Protein AF-A0A534QN02-F1 (afdb_monomer)

Radius of gyration: 22.6 Å; Cα contacts (8 Å, |Δi|>4): 263; chains: 1; bounding box: 96×47×50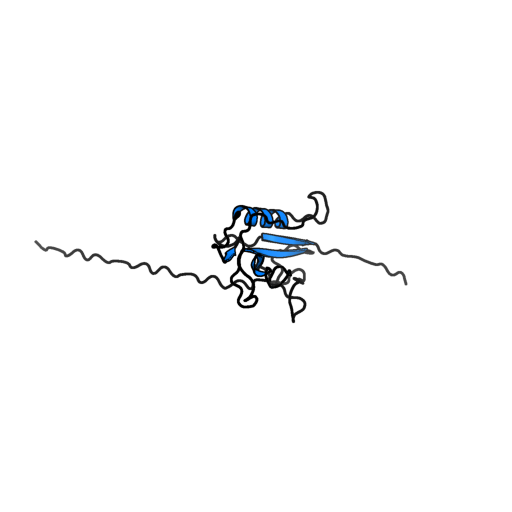 Å

Sequence (160 aa):
MRSHPVVLAACLLLVAAEDSPALALTPGGGPQRSDCVAEFGGTPANYPPDRPREIRCTDGDPACDQDPTVAQCGIAVSACLNVTDPALPDCAAQRIVFFDVRNFEPTSPGYDPGFTTLRDEVRAMLPLPETEHDRCTTDGGQAPVLITVPLRFVSSTQSY

pLDDT: mean 86.26, std 17.14, range [37.59, 98.06]

Solvent-accessible surface area (backbone atoms only — not comparable to full-atom values): 9874 Å² total; per-residue (Å²): 138,87,86,80,85,85,79,85,82,82,81,82,82,80,78,77,79,78,77,68,75,80,64,63,59,38,63,65,78,60,60,62,57,52,17,33,42,40,24,34,22,66,43,56,51,56,31,54,85,92,65,48,79,37,74,80,73,52,69,76,33,79,85,42,26,76,34,92,55,86,64,24,32,18,35,32,38,32,49,27,32,19,39,86,46,85,92,35,78,75,30,58,57,51,70,40,80,77,77,82,60,92,70,50,57,89,89,41,97,72,40,47,71,29,50,55,49,49,33,51,52,51,49,71,61,50,69,35,52,47,87,55,59,63,49,38,61,44,78,81,77,44,77,53,37,54,37,72,48,73,62,79,88,81,86,80,85,77,84,128

Mean predicted aligned error: 9.18 Å

Structure (mmCIF, N/CA/C/O backbone):
data_AF-A0A534QN02-F1
#
_entry.id   AF-A0A534QN02-F1
#
loop_
_atom_site.group_PDB
_atom_site.id
_atom_site.type_symbol
_atom_site.label_atom_id
_atom_site.label_alt_id
_atom_site.label_comp_id
_atom_site.label_asym_id
_atom_site.label_entity_id
_atom_site.label_seq_id
_atom_site.pdbx_PDB_ins_code
_atom_site.Cartn_x
_atom_site.Cartn_y
_atom_site.Cartn_z
_atom_site.occupancy
_atom_site.B_iso_or_equiv
_atom_site.auth_seq_id
_atom_site.auth_comp_id
_atom_site.auth_asym_id
_atom_site.auth_atom_id
_atom_site.pdbx_PDB_model_num
ATOM 1 N N . MET A 1 1 ? -61.795 22.032 -30.759 1.00 40.91 1 MET A N 1
ATOM 2 C CA . MET A 1 1 ? -60.536 22.463 -30.116 1.00 40.91 1 MET A CA 1
ATOM 3 C C . MET A 1 1 ? -60.173 21.389 -29.099 1.00 40.91 1 MET A C 1
ATOM 5 O O . MET A 1 1 ? -60.887 21.247 -28.118 1.00 40.91 1 MET A O 1
ATOM 9 N N . ARG A 1 2 ? -59.215 20.513 -29.436 1.00 39.38 2 ARG A N 1
ATOM 10 C CA . ARG A 1 2 ? -58.834 19.332 -28.640 1.00 39.38 2 ARG A CA 1
ATOM 11 C C . ARG A 1 2 ? -57.788 19.736 -27.600 1.00 39.38 2 ARG A C 1
ATOM 13 O O . ARG A 1 2 ? -56.757 20.284 -27.967 1.00 39.38 2 ARG A O 1
ATOM 20 N N . SER A 1 3 ? -58.061 19.452 -26.335 1.00 42.12 3 SER A N 1
ATOM 21 C CA . SER A 1 3 ? -57.117 19.527 -25.222 1.00 42.12 3 SER A CA 1
ATOM 22 C C . SER A 1 3 ? -56.291 18.235 -25.165 1.00 42.12 3 SER A C 1
ATOM 24 O O . SER A 1 3 ? -56.852 17.140 -25.169 1.00 42.12 3 SER A O 1
ATOM 26 N N . HIS A 1 4 ? -54.962 18.354 -25.139 1.00 40.19 4 HIS A N 1
ATOM 27 C CA . HIS A 1 4 ? -54.048 17.229 -24.926 1.00 40.19 4 HIS A CA 1
ATOM 28 C C . HIS A 1 4 ? -53.635 17.160 -23.448 1.00 40.19 4 HIS A C 1
ATOM 30 O O . HIS A 1 4 ? -53.271 18.195 -22.888 1.00 40.19 4 HIS A O 1
ATOM 36 N N . PRO A 1 5 ? -53.675 15.978 -22.806 1.00 49.84 5 PRO A N 1
ATOM 37 C CA . PRO A 1 5 ? -53.174 15.814 -21.451 1.00 49.84 5 PRO A CA 1
ATOM 38 C C . PRO A 1 5 ? -51.644 15.703 -21.474 1.00 49.84 5 PRO A C 1
ATOM 40 O O . PRO A 1 5 ? -51.074 14.942 -22.256 1.00 49.84 5 PRO A O 1
ATOM 43 N N . VAL A 1 6 ? -50.979 16.467 -20.610 1.00 50.84 6 VAL A N 1
ATOM 44 C CA . VAL A 1 6 ? -49.542 16.342 -20.344 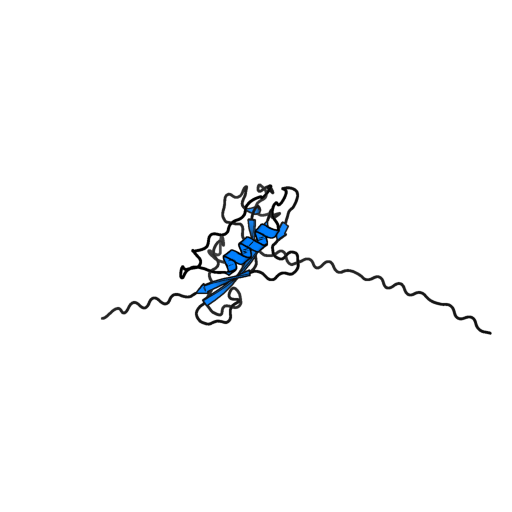1.00 50.84 6 VAL A CA 1
ATOM 45 C C . VAL A 1 6 ? -49.357 15.187 -19.362 1.00 50.84 6 VAL A C 1
ATOM 47 O O . VAL A 1 6 ? -49.832 15.254 -18.232 1.00 50.84 6 VAL A O 1
ATOM 50 N N . VAL A 1 7 ? -48.695 14.117 -19.797 1.00 50.03 7 VAL A N 1
ATOM 51 C CA . VAL A 1 7 ? -48.306 12.997 -18.931 1.00 50.03 7 VAL A CA 1
ATOM 52 C C . VAL A 1 7 ? -46.880 13.263 -18.449 1.00 50.03 7 VAL A C 1
ATOM 54 O O . VAL A 1 7 ? -45.942 13.200 -19.240 1.00 50.03 7 VAL A O 1
ATOM 57 N N . LEU A 1 8 ? -46.714 13.596 -17.165 1.00 51.69 8 LEU A N 1
ATOM 58 C CA . LEU A 1 8 ? -45.402 13.638 -16.512 1.00 51.69 8 LEU A CA 1
ATOM 59 C C . LEU A 1 8 ? -44.926 12.202 -16.258 1.00 51.69 8 LEU A C 1
ATOM 61 O O . LEU A 1 8 ? -45.508 11.490 -15.442 1.00 51.69 8 LEU A O 1
ATOM 65 N N . ALA A 1 9 ? -43.859 11.787 -16.938 1.00 57.09 9 ALA A N 1
ATOM 66 C CA . ALA A 1 9 ? -43.135 10.562 -16.623 1.00 57.09 9 ALA A CA 1
ATOM 67 C C . ALA A 1 9 ? -42.062 10.873 -15.566 1.00 57.09 9 ALA A C 1
ATOM 69 O O . ALA A 1 9 ? -41.101 11.589 -15.840 1.00 57.09 9 ALA A O 1
ATOM 70 N N . ALA A 1 10 ? -42.240 10.356 -14.351 1.00 57.59 10 ALA A N 1
ATOM 71 C CA . ALA A 1 10 ? -41.221 10.398 -13.309 1.00 57.59 10 ALA A CA 1
ATOM 72 C C . ALA A 1 10 ? -40.221 9.251 -13.536 1.00 57.59 10 ALA A C 1
ATOM 74 O O . ALA A 1 10 ? -40.540 8.089 -13.294 1.00 57.59 10 ALA A O 1
ATOM 75 N N . CYS A 1 11 ? -39.016 9.570 -14.015 1.00 53.88 11 CYS A N 1
ATOM 76 C CA . CYS A 1 11 ? -37.894 8.632 -14.029 1.00 53.88 11 CYS A CA 1
ATOM 77 C C . CYS A 1 11 ? -37.332 8.499 -12.607 1.00 53.88 11 CYS A C 1
ATOM 79 O O . CYS A 1 11 ? -36.648 9.403 -12.130 1.00 53.88 11 CYS A O 1
ATOM 81 N N . LEU A 1 12 ? -37.601 7.377 -11.933 1.00 58.66 12 LEU A N 1
ATOM 82 C CA . LEU A 1 12 ? -36.830 6.978 -10.755 1.00 58.66 12 LEU A CA 1
ATOM 83 C C . LEU A 1 12 ? -35.448 6.499 -11.220 1.00 58.66 12 LEU A C 1
ATOM 85 O O . LEU A 1 12 ? -35.330 5.451 -11.852 1.00 58.66 12 LEU A O 1
ATOM 89 N N . LEU A 1 13 ? -34.408 7.270 -10.906 1.00 58.62 13 LEU A N 1
ATOM 90 C CA . LEU A 1 13 ? -33.020 6.832 -11.026 1.00 58.62 13 LEU A CA 1
ATOM 91 C C . LEU A 1 13 ? -32.709 5.911 -9.839 1.00 58.62 13 LEU A C 1
ATOM 93 O O . LEU A 1 13 ? -32.595 6.367 -8.704 1.00 58.62 13 LEU A O 1
ATOM 97 N N . LEU A 1 14 ? -32.612 4.608 -10.102 1.00 52.91 14 LEU A N 1
ATOM 98 C CA . LEU A 1 14 ? -32.039 3.635 -9.174 1.00 52.91 14 LEU A CA 1
ATOM 99 C C . LEU A 1 14 ? -30.525 3.862 -9.133 1.00 52.91 14 LEU A C 1
ATOM 101 O O . LEU A 1 14 ? -29.825 3.547 -10.092 1.00 52.91 14 LEU A O 1
ATOM 105 N N . VAL A 1 15 ? -30.030 4.436 -8.039 1.00 59.56 15 VAL A N 1
ATOM 106 C CA . VAL A 1 15 ? -28.594 4.470 -7.745 1.00 59.56 15 VAL A CA 1
ATOM 107 C C . VAL A 1 15 ? -28.214 3.064 -7.289 1.00 59.56 15 VAL A C 1
ATOM 109 O O . VAL A 1 15 ? -28.659 2.618 -6.233 1.00 59.56 15 VAL A O 1
ATOM 112 N N . ALA A 1 16 ? -27.458 2.337 -8.111 1.00 54.94 16 ALA A N 1
ATOM 113 C CA . ALA A 1 16 ? -26.818 1.108 -7.670 1.00 54.94 16 ALA A CA 1
ATOM 114 C C . ALA A 1 16 ? -25.731 1.494 -6.658 1.00 54.94 16 ALA A C 1
ATOM 116 O O . ALA A 1 16 ? -24.837 2.270 -6.986 1.00 54.94 16 ALA A O 1
ATOM 117 N N . ALA A 1 17 ? -25.843 1.000 -5.426 1.00 54.19 17 ALA A N 1
ATOM 118 C CA . ALA A 1 17 ? -24.715 0.989 -4.511 1.00 54.19 17 ALA A CA 1
ATOM 119 C C . ALA A 1 17 ? -23.722 -0.037 -5.064 1.00 54.19 17 ALA A C 1
ATOM 121 O O . ALA A 1 17 ? -24.031 -1.228 -5.125 1.00 54.19 17 ALA A O 1
ATOM 122 N N . GLU A 1 18 ? -22.582 0.435 -5.553 1.00 42.16 18 GLU A N 1
ATOM 123 C CA . GLU A 1 18 ? -21.454 -0.436 -5.849 1.00 42.16 18 GLU A CA 1
ATOM 124 C C . GLU A 1 18 ? -20.908 -0.898 -4.496 1.00 42.16 18 GLU A C 1
ATOM 126 O O . GLU A 1 18 ? -20.262 -0.131 -3.785 1.00 42.16 18 GLU A O 1
ATOM 131 N N . ASP A 1 19 ? -21.239 -2.130 -4.102 1.00 37.59 19 ASP A N 1
ATOM 132 C CA . ASP A 1 19 ? -20.476 -2.837 -3.077 1.00 37.59 19 ASP A CA 1
ATOM 133 C C . ASP A 1 19 ? -19.080 -3.019 -3.675 1.00 37.59 19 ASP A C 1
ATOM 135 O O . ASP A 1 19 ? -18.846 -3.909 -4.501 1.00 37.59 19 ASP A O 1
ATOM 139 N N . SER A 1 20 ? -18.167 -2.108 -3.336 1.00 48.47 20 SER A N 1
ATOM 140 C CA . SER A 1 20 ? -16.749 -2.297 -3.609 1.00 48.47 20 SER A CA 1
ATOM 141 C C . SER A 1 20 ? -16.385 -3.684 -3.084 1.00 48.47 20 SER A C 1
ATOM 143 O O . SER A 1 20 ? -16.710 -3.981 -1.929 1.00 48.47 20 SER A O 1
ATOM 145 N N . PRO A 1 21 ? -15.766 -4.563 -3.899 1.00 45.78 21 PRO A N 1
ATOM 146 C CA . PRO A 1 21 ? -15.326 -5.852 -3.396 1.00 45.78 21 PRO A CA 1
ATOM 147 C C . PRO A 1 21 ? -14.493 -5.570 -2.154 1.00 45.78 21 PRO A C 1
ATOM 149 O O . PRO A 1 21 ? -13.586 -4.738 -2.219 1.00 45.78 21 PRO A O 1
ATOM 152 N N . ALA A 1 22 ? -14.842 -6.209 -1.034 1.00 52.44 22 ALA A N 1
ATOM 153 C CA . ALA A 1 22 ? -14.023 -6.156 0.164 1.00 52.44 22 ALA A CA 1
ATOM 154 C C . ALA A 1 22 ? -12.604 -6.515 -0.280 1.00 52.44 22 ALA A C 1
ATOM 156 O O . ALA A 1 22 ? -12.346 -7.647 -0.701 1.00 52.44 22 ALA A O 1
ATOM 157 N N . LEU A 1 23 ? -11.729 -5.508 -0.325 1.00 60.88 23 LEU A N 1
ATOM 158 C CA . LEU A 1 23 ? -10.340 -5.705 -0.692 1.00 60.88 23 LEU A CA 1
ATOM 159 C C . LEU A 1 23 ? -9.814 -6.775 0.262 1.00 60.88 23 LEU A C 1
ATOM 161 O O . LEU A 1 23 ? -10.117 -6.738 1.453 1.00 60.88 23 LEU A O 1
ATOM 165 N N . ALA A 1 24 ? -9.087 -7.764 -0.255 1.00 79.44 24 ALA A N 1
ATOM 166 C CA . ALA A 1 24 ? -8.396 -8.709 0.609 1.00 79.44 24 ALA A CA 1
ATOM 167 C C . ALA A 1 24 ? -7.297 -7.927 1.336 1.00 79.44 24 ALA A C 1
ATOM 169 O O . ALA A 1 24 ? -6.196 -7.753 0.811 1.00 79.44 24 ALA A O 1
ATOM 170 N N . LEU A 1 25 ? -7.647 -7.371 2.493 1.00 92.31 25 LEU A N 1
ATOM 171 C CA . LEU A 1 25 ? -6.746 -6.585 3.307 1.00 92.31 25 LEU A CA 1
ATOM 172 C C . LEU A 1 25 ? -5.807 -7.524 4.059 1.00 92.31 25 LEU A C 1
ATOM 174 O O . LEU A 1 25 ? -6.176 -8.610 4.506 1.00 92.31 25 LEU A O 1
ATOM 178 N N . THR A 1 26 ? -4.549 -7.116 4.124 1.00 92.50 26 THR A N 1
ATOM 179 C CA . THR A 1 26 ? -3.511 -7.783 4.895 1.00 92.50 26 THR A CA 1
ATOM 180 C C . THR A 1 26 ? -3.240 -6.937 6.135 1.00 92.50 26 THR A C 1
ATOM 182 O O . THR A 1 26 ? -2.800 -5.792 5.979 1.00 92.50 26 THR A O 1
ATOM 185 N N . PRO A 1 27 ? -3.454 -7.470 7.351 1.00 91.75 27 PRO A N 1
ATOM 186 C CA . PRO A 1 27 ? -3.116 -6.762 8.578 1.00 91.75 27 PRO A CA 1
ATOM 187 C C . PRO A 1 27 ? -1.645 -6.340 8.630 1.00 91.75 27 PRO A C 1
ATOM 189 O O . PRO A 1 27 ? -0.773 -6.988 8.043 1.00 91.75 27 PRO A O 1
ATOM 192 N N . GLY A 1 28 ? -1.359 -5.255 9.350 1.00 82.69 28 GLY A N 1
ATOM 193 C CA . GLY A 1 28 ? -0.023 -4.656 9.422 1.00 82.69 28 GLY A CA 1
ATOM 194 C C . GLY A 1 28 ? 1.077 -5.535 10.039 1.00 82.69 28 GLY A C 1
ATOM 195 O O . GLY A 1 28 ? 2.256 -5.175 9.964 1.00 82.69 28 GLY A O 1
ATOM 196 N N . GLY A 1 29 ? 0.735 -6.688 10.623 1.00 83.88 29 GLY A N 1
ATOM 197 C CA . GLY A 1 29 ? 1.672 -7.657 11.193 1.00 83.88 29 GLY A CA 1
ATOM 198 C C . GLY A 1 29 ? 2.118 -7.330 12.621 1.00 83.88 29 GLY A C 1
ATOM 199 O O . GLY A 1 29 ? 3.118 -7.875 13.101 1.00 83.88 29 GLY A O 1
ATOM 200 N N . GLY A 1 30 ? 1.412 -6.425 13.297 1.00 86.69 30 GLY A N 1
ATOM 201 C CA . GLY A 1 30 ? 1.593 -6.070 14.698 1.00 86.69 30 GLY A CA 1
ATOM 202 C C . GLY A 1 30 ? 0.827 -6.983 15.671 1.00 86.69 30 GLY A C 1
ATOM 203 O O . GLY A 1 30 ? 0.405 -8.091 15.337 1.00 86.69 30 GLY A O 1
ATOM 204 N N . PRO A 1 31 ? 0.661 -6.557 16.937 1.00 91.50 31 PRO A N 1
ATOM 205 C CA . PRO A 1 31 ? -0.190 -7.261 17.891 1.00 91.50 31 PRO A CA 1
ATOM 206 C C . PRO A 1 31 ? -1.650 -7.281 17.420 1.00 91.50 31 PRO A C 1
ATOM 208 O O . PRO A 1 31 ? -2.192 -6.231 17.087 1.00 91.50 31 PRO A O 1
ATOM 211 N N . GLN A 1 32 ? -2.319 -8.438 17.514 1.00 92.12 32 GLN A N 1
ATOM 212 C CA . GLN A 1 32 ? -3.713 -8.619 17.061 1.00 92.12 32 GLN A CA 1
ATOM 213 C C . GLN A 1 32 ? -4.685 -7.546 17.578 1.00 92.12 32 GLN A C 1
ATOM 215 O O . GLN A 1 32 ? -5.576 -7.133 16.856 1.00 92.12 32 GLN A O 1
ATOM 220 N N . ARG A 1 33 ? -4.492 -7.043 18.805 1.0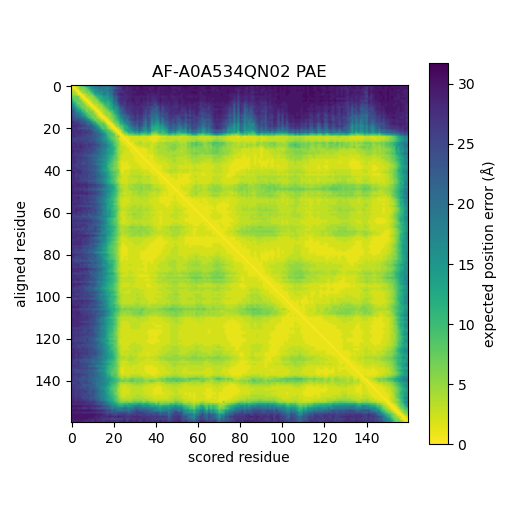0 93.50 33 ARG A N 1
ATOM 221 C CA . ARG A 1 33 ? -5.353 -6.013 19.425 1.00 93.50 33 ARG A CA 1
ATOM 222 C C . ARG A 1 33 ? -5.259 -4.621 18.790 1.00 93.50 33 ARG A C 1
ATOM 224 O O . ARG A 1 33 ? -6.008 -3.730 19.175 1.00 93.50 33 ARG A O 1
ATOM 231 N N . SER A 1 34 ? -4.300 -4.410 17.899 1.00 93.56 34 SER A N 1
ATOM 232 C CA . SER A 1 34 ? -4.064 -3.131 17.226 1.00 93.56 34 SER A CA 1
ATOM 233 C C . SER A 1 34 ? -3.872 -3.276 15.719 1.00 93.56 34 SER A C 1
ATOM 235 O O . SER A 1 34 ? -3.645 -2.271 15.058 1.00 93.56 34 SER A O 1
ATOM 237 N N . ASP A 1 35 ? -3.911 -4.494 15.175 1.00 93.25 35 ASP A N 1
ATOM 238 C CA . ASP A 1 35 ? -3.504 -4.733 13.785 1.00 93.25 35 ASP A CA 1
ATOM 239 C C . ASP A 1 35 ? -4.543 -4.248 12.760 1.00 93.25 35 ASP A C 1
ATOM 241 O O . ASP A 1 35 ? -4.182 -3.907 11.643 1.00 93.25 35 ASP A O 1
ATOM 245 N N . CYS A 1 36 ? -5.797 -4.079 13.189 1.00 94.75 36 CYS A N 1
ATOM 246 C CA . CYS A 1 36 ? -6.867 -3.444 12.417 1.00 94.75 36 CYS A CA 1
ATOM 247 C C . CYS A 1 36 ? -6.711 -1.921 12.271 1.00 94.75 36 CYS A C 1
ATOM 249 O O . CYS A 1 36 ? -7.406 -1.288 11.478 1.00 94.75 36 CYS A O 1
ATOM 251 N N . VAL A 1 37 ? -5.821 -1.284 13.046 1.00 96.38 37 VAL A N 1
ATOM 252 C CA . VAL A 1 37 ? -5.606 0.172 12.951 1.00 96.38 37 VAL A CA 1
ATOM 253 C C . VAL A 1 37 ? -5.066 0.546 11.571 1.00 96.38 37 VAL A C 1
ATOM 255 O O . VAL A 1 37 ? -5.369 1.635 11.087 1.00 96.38 37 VAL A O 1
ATOM 258 N N . ALA A 1 38 ? -4.298 -0.346 10.941 1.00 95.75 38 ALA A N 1
ATOM 259 C CA . ALA A 1 38 ? -3.822 -0.186 9.578 1.00 95.75 38 ALA A CA 1
ATOM 260 C C . ALA A 1 38 ? -3.700 -1.549 8.886 1.00 95.75 38 ALA A C 1
ATOM 262 O O . ALA A 1 38 ? -2.870 -2.372 9.273 1.00 95.75 38 ALA A O 1
ATOM 263 N N . GLU A 1 39 ? -4.466 -1.738 7.817 1.00 96.00 39 GLU A N 1
ATOM 264 C CA . GLU A 1 39 ? -4.366 -2.905 6.942 1.00 96.00 39 GLU A CA 1
ATOM 265 C C . GLU A 1 39 ? -4.131 -2.471 5.496 1.00 96.00 39 GLU A C 1
ATOM 267 O O . GLU A 1 39 ? -4.467 -1.353 5.095 1.00 96.00 39 GLU A O 1
ATOM 272 N N . PHE A 1 40 ? -3.521 -3.351 4.708 1.00 95.31 40 PHE A N 1
ATOM 273 C CA . PHE A 1 40 ? -3.020 -3.029 3.378 1.00 95.31 40 PHE A CA 1
ATOM 274 C C . PHE A 1 40 ? -3.753 -3.814 2.296 1.00 95.31 40 PHE A C 1
ATOM 276 O O . PHE A 1 40 ? -3.894 -5.031 2.393 1.00 95.31 40 PHE A O 1
ATOM 283 N N . GLY A 1 41 ? -4.202 -3.111 1.260 1.00 93.94 41 GLY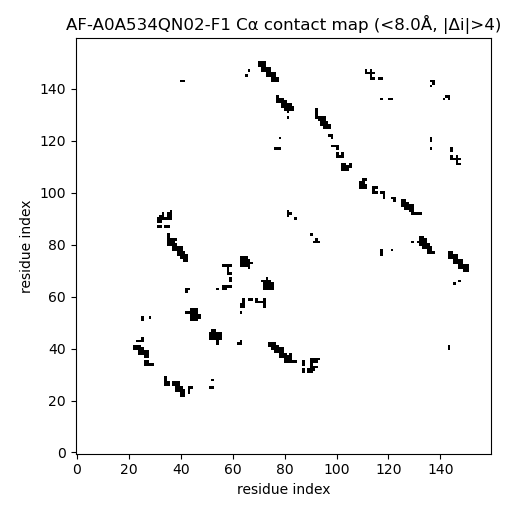 A N 1
ATOM 284 C CA . GLY A 1 41 ? -4.871 -3.677 0.092 1.00 93.94 41 GLY A CA 1
ATOM 285 C C . GLY A 1 41 ? -4.059 -3.498 -1.189 1.00 93.94 41 GLY A C 1
ATOM 286 O O . GLY A 1 41 ? -2.882 -3.139 -1.160 1.00 93.94 41 GLY A O 1
ATOM 287 N N . GLY A 1 42 ? -4.710 -3.728 -2.332 1.00 93.88 42 GLY A N 1
ATOM 288 C CA . GLY A 1 42 ? -4.058 -3.767 -3.641 1.00 93.88 42 GLY A CA 1
ATOM 289 C C . GLY A 1 42 ? -3.606 -5.188 -3.969 1.00 93.88 42 GLY A C 1
ATOM 290 O O . GLY A 1 42 ? -4.439 -6.084 -4.094 1.00 93.88 42 GLY A O 1
ATOM 291 N N . THR A 1 43 ? -2.301 -5.401 -4.102 1.00 94.81 43 THR A N 1
ATOM 292 C CA . THR A 1 43 ? -1.703 -6.723 -4.291 1.00 94.81 43 THR A CA 1
ATOM 293 C C . THR A 1 43 ? -1.751 -7.501 -2.967 1.00 94.81 43 THR A C 1
ATOM 295 O O . THR A 1 43 ? -1.120 -7.080 -1.995 1.00 94.81 43 THR A O 1
ATOM 298 N N . PRO A 1 44 ? -2.456 -8.645 -2.892 1.00 91.81 44 PRO A N 1
ATOM 299 C CA . PRO A 1 44 ? -2.581 -9.397 -1.648 1.00 91.81 44 PRO A CA 1
ATOM 300 C C . PRO A 1 44 ? -1.254 -10.055 -1.252 1.00 91.81 44 PRO A C 1
ATOM 302 O O . PRO A 1 44 ? -0.515 -10.566 -2.100 1.00 91.81 44 PRO A O 1
ATOM 305 N N . ALA A 1 45 ? -0.976 -10.120 0.053 1.00 92.00 45 ALA A N 1
ATOM 306 C CA . ALA A 1 45 ? 0.104 -10.960 0.556 1.00 92.00 45 ALA A CA 1
ATOM 307 C C . ALA A 1 45 ? -0.162 -12.432 0.204 1.00 92.00 45 ALA A C 1
ATOM 309 O O . ALA A 1 45 ? -1.284 -12.928 0.302 1.00 92.00 45 ALA A O 1
ATOM 310 N N . ASN A 1 46 ? 0.888 -13.151 -0.190 1.00 92.62 46 ASN A N 1
ATOM 311 C CA . ASN A 1 46 ? 0.782 -14.523 -0.693 1.00 92.62 46 ASN A CA 1
ATOM 312 C C . ASN A 1 46 ? 1.793 -15.492 -0.059 1.00 92.62 46 ASN A C 1
ATOM 314 O O . ASN A 1 46 ? 1.789 -16.683 -0.382 1.00 92.62 46 ASN A O 1
ATOM 318 N N . TYR A 1 47 ? 2.652 -15.014 0.850 1.00 92.25 47 TYR A N 1
ATOM 319 C CA . TYR A 1 47 ? 3.674 -15.845 1.475 1.00 92.25 47 TYR A CA 1
ATOM 320 C C . TYR A 1 47 ? 3.853 -15.604 2.988 1.00 92.25 47 TYR A C 1
ATOM 322 O O . TYR A 1 47 ? 3.878 -14.454 3.430 1.00 92.25 47 TYR A O 1
ATOM 330 N N . PRO A 1 48 ? 4.064 -16.671 3.788 1.00 92.12 48 PRO A N 1
ATOM 331 C CA . PRO A 1 48 ? 3.851 -18.074 3.421 1.00 92.12 48 PRO A CA 1
ATOM 332 C C . PRO A 1 48 ? 2.348 -18.370 3.214 1.00 92.12 48 PRO A C 1
ATOM 334 O O . PRO A 1 48 ? 1.524 -17.659 3.783 1.00 92.12 48 PRO A O 1
ATOM 337 N N . PRO A 1 49 ? 1.963 -19.389 2.420 1.00 88.56 49 PRO A N 1
ATOM 338 C CA . PRO A 1 49 ? 0.562 -19.601 2.023 1.00 88.56 49 PRO A CA 1
ATOM 339 C C . PRO A 1 49 ? -0.429 -19.821 3.176 1.00 88.56 49 PRO A C 1
ATOM 341 O O . PRO A 1 49 ? -1.614 -19.546 3.035 1.00 88.56 49 PRO A O 1
ATOM 344 N N . ASP A 1 50 ? 0.041 -20.337 4.310 1.00 88.25 50 ASP A N 1
ATOM 345 C CA . ASP A 1 50 ? -0.757 -20.631 5.505 1.00 88.25 50 ASP A CA 1
ATOM 346 C C . ASP A 1 50 ? -0.986 -19.408 6.406 1.00 88.25 50 ASP A C 1
ATOM 348 O O . ASP A 1 50 ? -1.925 -19.386 7.202 1.00 88.25 50 ASP A O 1
ATOM 352 N N . ARG A 1 51 ? -0.119 -18.395 6.304 1.00 85.56 51 ARG A N 1
ATOM 353 C CA . ARG A 1 51 ? -0.231 -17.129 7.036 1.00 85.56 51 ARG A CA 1
ATOM 354 C C . ARG A 1 51 ? 0.484 -16.024 6.253 1.00 85.56 51 ARG A C 1
ATOM 356 O O . ARG A 1 51 ? 1.603 -15.648 6.635 1.00 85.56 51 ARG A O 1
ATOM 363 N N . PRO A 1 52 ? -0.116 -15.550 5.149 1.00 88.69 52 PRO A N 1
ATOM 364 C CA . PRO A 1 52 ? 0.531 -14.609 4.255 1.00 88.69 52 PRO A CA 1
ATOM 365 C C . PRO A 1 52 ? 0.792 -13.277 4.958 1.00 88.69 52 PRO A C 1
ATOM 367 O O . PRO A 1 52 ? -0.077 -12.719 5.616 1.00 88.69 52 PRO A O 1
ATOM 370 N N . ARG A 1 53 ? 2.029 -12.802 4.839 1.00 88.25 53 ARG A N 1
ATOM 371 C CA . ARG A 1 53 ? 2.531 -11.538 5.409 1.00 88.25 53 ARG A CA 1
ATOM 372 C C . ARG A 1 53 ? 3.588 -10.864 4.528 1.00 88.25 53 ARG A C 1
ATOM 374 O O . ARG A 1 53 ? 4.092 -9.798 4.854 1.00 88.25 53 ARG A O 1
ATOM 381 N N . GLU A 1 54 ? 3.969 -11.528 3.443 1.00 91.38 54 GLU A N 1
ATOM 382 C CA . GLU A 1 54 ? 4.898 -11.064 2.422 1.00 91.38 54 GLU A CA 1
ATOM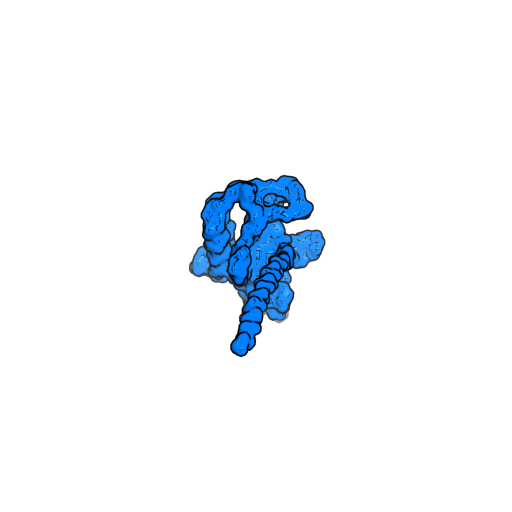 383 C C . GLU A 1 54 ? 4.205 -11.168 1.060 1.00 91.38 54 GLU A C 1
ATOM 385 O O . GLU A 1 54 ? 3.417 -12.090 0.822 1.00 91.38 54 GLU A O 1
ATOM 390 N N . ILE A 1 55 ? 4.556 -10.259 0.153 1.00 93.38 55 ILE A N 1
ATOM 391 C CA . ILE A 1 55 ? 4.236 -10.369 -1.269 1.00 93.38 55 ILE A CA 1
ATOM 392 C C . ILE A 1 55 ? 5.483 -10.907 -1.961 1.00 93.38 55 ILE A C 1
ATOM 394 O O . ILE A 1 55 ? 6.531 -10.261 -1.981 1.00 93.38 55 ILE A O 1
ATOM 398 N N . ARG A 1 56 ? 5.382 -12.111 -2.516 1.00 95.00 56 ARG A N 1
ATOM 399 C CA . ARG A 1 56 ? 6.390 -12.678 -3.408 1.00 95.00 56 ARG A CA 1
ATOM 400 C C . ARG A 1 56 ? 5.874 -12.598 -4.822 1.00 95.00 56 ARG A C 1
ATOM 402 O O . ARG A 1 56 ? 4.843 -13.189 -5.131 1.00 95.00 56 ARG A O 1
ATOM 409 N N . CYS A 1 57 ? 6.610 -11.880 -5.652 1.00 96.19 57 CYS A N 1
ATOM 410 C CA . CYS A 1 57 ? 6.233 -11.634 -7.027 1.00 96.19 57 CYS A CA 1
ATOM 411 C C . CYS A 1 57 ? 7.354 -12.057 -7.972 1.00 96.19 57 CYS A C 1
ATOM 413 O O . CYS A 1 57 ? 8.534 -11.976 -7.621 1.00 96.19 57 CYS A O 1
ATOM 415 N N . THR A 1 58 ? 6.963 -12.549 -9.142 1.00 95.94 58 THR A N 1
ATOM 416 C CA . THR A 1 58 ? 7.871 -12.795 -10.264 1.00 95.94 58 THR A CA 1
ATOM 417 C C . THR A 1 58 ? 7.626 -11.706 -11.298 1.00 95.94 58 THR A C 1
ATOM 419 O O . THR A 1 58 ? 6.474 -11.361 -11.535 1.00 95.94 58 THR A O 1
ATOM 422 N N . ASP A 1 59 ? 8.693 -11.191 -11.909 1.00 96.25 59 ASP A N 1
ATOM 423 C CA . ASP A 1 59 ? 8.608 -10.207 -12.998 1.00 96.25 59 ASP A CA 1
ATOM 424 C C . ASP A 1 59 ? 7.696 -10.727 -14.121 1.00 96.25 59 ASP A C 1
ATOM 426 O O . ASP A 1 59 ? 7.888 -11.840 -14.630 1.00 96.25 59 ASP A O 1
ATOM 430 N N . GLY A 1 60 ? 6.670 -9.936 -14.441 1.00 96.19 60 GLY A N 1
ATOM 431 C CA . GLY A 1 60 ? 5.642 -10.253 -15.428 1.00 96.19 60 GLY A CA 1
ATOM 432 C C . GLY A 1 60 ? 4.501 -11.151 -14.933 1.00 96.19 60 GLY A C 1
ATOM 433 O O . GLY A 1 60 ? 3.690 -11.587 -15.755 1.00 96.19 60 GLY A O 1
ATOM 434 N N . ASP A 1 61 ? 4.409 -11.453 -13.633 1.00 96.50 61 ASP A N 1
ATOM 435 C CA . ASP A 1 61 ? 3.274 -12.186 -13.060 1.00 96.50 61 ASP A CA 1
ATOM 436 C C . ASP A 1 61 ? 2.039 -11.271 -12.935 1.00 96.50 61 ASP A C 1
ATOM 438 O O . ASP A 1 61 ? 2.005 -10.407 -12.056 1.00 96.50 61 ASP A O 1
ATOM 442 N N . PRO A 1 62 ? 0.972 -11.478 -13.732 1.00 94.75 62 PRO A N 1
ATOM 443 C CA . PRO A 1 62 ? -0.190 -10.590 -13.732 1.00 94.75 62 PRO A CA 1
ATOM 444 C C . PRO A 1 62 ? -0.976 -10.593 -12.411 1.00 94.75 62 PRO A C 1
ATOM 446 O O . PRO A 1 62 ? -1.840 -9.737 -12.221 1.00 94.75 62 PRO A O 1
ATOM 449 N N . ALA A 1 63 ? -0.726 -11.548 -11.506 1.00 92.69 63 ALA A N 1
ATOM 450 C CA . ALA A 1 63 ? -1.394 -11.610 -10.210 1.00 92.69 63 ALA A CA 1
ATOM 451 C C . ALA A 1 63 ? -0.830 -10.615 -9.180 1.00 92.69 63 ALA A C 1
ATOM 453 O O . ALA A 1 63 ? -1.521 -10.293 -8.214 1.00 92.69 63 ALA A O 1
ATOM 454 N N . CYS A 1 64 ? 0.410 -10.146 -9.349 1.00 95.12 64 CYS A N 1
ATOM 455 C CA . CYS A 1 64 ? 1.075 -9.272 -8.375 1.00 95.12 64 CYS A CA 1
ATOM 456 C C . CYS A 1 64 ? 1.880 -8.133 -8.997 1.00 95.12 64 CYS A C 1
ATOM 458 O O . CYS A 1 64 ? 2.080 -7.125 -8.319 1.00 95.12 64 CYS A O 1
ATOM 460 N N . ASP A 1 65 ? 2.303 -8.285 -10.251 1.00 97.50 65 ASP A N 1
ATOM 461 C CA . ASP A 1 65 ? 3.108 -7.325 -10.984 1.00 97.50 65 ASP A CA 1
ATOM 462 C C . ASP A 1 65 ? 2.227 -6.452 -11.876 1.00 97.50 65 ASP A C 1
ATOM 464 O O . ASP A 1 65 ? 1.601 -6.915 -12.832 1.00 97.50 65 ASP A O 1
ATOM 468 N N . GLN A 1 66 ? 2.149 -5.178 -11.522 1.00 96.75 66 GLN A N 1
ATOM 469 C CA . GLN A 1 66 ? 1.401 -4.152 -12.238 1.00 96.75 66 GLN A CA 1
ATOM 470 C C . GLN A 1 66 ? 2.331 -3.208 -13.018 1.00 96.75 66 GLN A C 1
ATOM 472 O O . GLN A 1 66 ? 1.859 -2.217 -13.577 1.00 96.75 66 GLN A O 1
ATOM 477 N N . ASP A 1 67 ? 3.637 -3.498 -13.073 1.00 95.75 67 ASP A N 1
ATOM 478 C CA . ASP A 1 67 ? 4.603 -2.762 -13.886 1.00 95.75 67 ASP A CA 1
ATOM 479 C C . ASP A 1 67 ? 5.098 -3.640 -15.047 1.00 95.75 67 ASP A C 1
ATOM 481 O O . ASP A 1 67 ? 5.714 -4.675 -14.824 1.00 95.75 67 ASP A O 1
ATOM 485 N N . PRO A 1 68 ? 4.875 -3.251 -16.315 1.00 94.62 68 PRO A N 1
ATOM 486 C CA . PRO A 1 68 ? 5.350 -4.024 -17.463 1.00 94.62 68 PRO A CA 1
ATOM 487 C C . PRO A 1 68 ? 6.866 -3.899 -17.714 1.00 94.62 68 PRO A C 1
ATOM 489 O O . PRO A 1 68 ? 7.371 -4.433 -18.707 1.00 94.62 68 PRO A O 1
ATOM 492 N N . THR A 1 69 ? 7.593 -3.131 -16.902 1.00 95.75 69 THR A N 1
ATOM 493 C CA . THR A 1 69 ? 9.028 -2.903 -17.069 1.00 95.75 69 THR A CA 1
ATOM 494 C C . THR A 1 69 ? 9.827 -4.138 -16.666 1.00 95.75 69 THR A C 1
ATOM 496 O O . THR A 1 69 ? 9.814 -4.561 -15.519 1.00 95.75 69 THR A O 1
ATOM 499 N N . VAL A 1 70 ? 10.612 -4.663 -17.607 1.00 94.50 70 VAL A N 1
ATOM 500 C CA . VAL A 1 70 ? 11.484 -5.823 -17.373 1.00 94.50 70 VAL A CA 1
ATOM 501 C C . VAL A 1 70 ? 12.476 -5.561 -16.236 1.00 94.50 70 VAL A C 1
ATOM 503 O O . VAL A 1 70 ? 13.090 -4.494 -16.165 1.00 94.50 70 VAL A O 1
ATOM 506 N N . ALA A 1 71 ? 12.722 -6.598 -15.435 1.00 93.56 71 ALA A N 1
ATOM 507 C CA . ALA A 1 71 ? 13.629 -6.639 -14.293 1.00 93.56 71 ALA A CA 1
ATOM 508 C C . ALA A 1 71 ? 13.179 -5.832 -13.063 1.00 93.56 71 ALA A C 1
ATOM 510 O O . ALA A 1 71 ? 14.009 -5.490 -12.213 1.00 93.56 71 ALA A O 1
ATOM 511 N N . GLN A 1 72 ? 11.882 -5.578 -12.914 1.00 95.00 72 GLN A N 1
ATOM 512 C CA . GLN A 1 72 ? 11.285 -5.064 -11.683 1.00 95.00 72 GLN A CA 1
ATOM 513 C C . GLN A 1 72 ? 9.849 -5.559 -11.538 1.00 95.00 72 GLN A C 1
ATOM 515 O O . GLN A 1 72 ? 9.232 -5.902 -12.532 1.00 95.00 72 GLN A O 1
ATOM 520 N N . CYS A 1 73 ? 9.330 -5.579 -10.311 1.00 97.50 73 CYS A N 1
ATOM 521 C CA . CYS A 1 73 ? 7.898 -5.753 -10.074 1.00 97.50 73 CYS A CA 1
ATOM 522 C C . CYS A 1 73 ? 7.278 -4.445 -9.585 1.00 97.50 73 CYS A C 1
ATOM 524 O O . CYS A 1 73 ? 7.838 -3.793 -8.699 1.00 97.50 73 CYS A O 1
ATOM 526 N N . GLY A 1 74 ? 6.098 -4.104 -10.092 1.00 97.62 74 GLY A N 1
ATOM 527 C CA . GLY A 1 74 ? 5.250 -3.045 -9.561 1.00 97.62 74 GLY A CA 1
ATOM 528 C C . GLY A 1 74 ? 4.169 -3.606 -8.650 1.00 97.62 74 GLY A C 1
ATOM 529 O O . GLY A 1 74 ? 3.208 -4.208 -9.118 1.00 97.62 74 GLY A O 1
ATOM 530 N N . ILE A 1 75 ? 4.289 -3.382 -7.347 1.00 97.56 75 ILE A N 1
ATOM 531 C CA . ILE A 1 75 ? 3.337 -3.874 -6.351 1.00 97.56 75 ILE A CA 1
ATOM 532 C C . ILE A 1 75 ? 2.320 -2.777 -6.042 1.00 97.56 75 ILE A C 1
ATOM 534 O O . ILE A 1 75 ? 2.684 -1.722 -5.529 1.00 97.56 75 ILE A O 1
ATOM 538 N N . ALA A 1 76 ? 1.046 -3.015 -6.344 1.00 97.38 76 ALA A N 1
ATOM 539 C CA . ALA A 1 76 ? -0.027 -2.082 -6.023 1.00 97.38 76 ALA A CA 1
ATOM 540 C C . ALA A 1 76 ? -0.330 -2.144 -4.518 1.00 97.38 76 ALA A C 1
ATOM 542 O O . ALA A 1 76 ? -0.592 -3.221 -3.991 1.00 97.38 76 ALA A O 1
ATOM 543 N N . VAL A 1 77 ? -0.311 -1.012 -3.820 1.00 96.75 77 VAL A N 1
ATOM 544 C CA . VAL A 1 77 ? -0.540 -0.942 -2.372 1.00 96.75 77 VAL A CA 1
ATOM 545 C C . VAL A 1 77 ? -1.517 0.181 -2.053 1.00 96.75 77 VAL A C 1
ATOM 547 O O . VAL A 1 77 ? -1.318 1.331 -2.436 1.00 96.75 77 VAL A O 1
ATOM 550 N N . SER A 1 78 ? -2.566 -0.149 -1.311 1.00 97.12 78 SER A N 1
ATOM 551 C CA . SER A 1 78 ? -3.417 0.820 -0.621 1.00 97.12 78 SER A CA 1
ATOM 552 C C . SER A 1 78 ? -3.332 0.594 0.884 1.00 97.12 78 SER A C 1
ATOM 554 O O . SER A 1 78 ? -2.959 -0.485 1.342 1.00 97.12 78 SER A O 1
ATOM 556 N N . ALA A 1 79 ? -3.671 1.613 1.664 1.00 96.88 79 ALA A N 1
ATOM 557 C CA . ALA A 1 79 ? -3.822 1.501 3.110 1.00 96.88 79 ALA A CA 1
ATOM 558 C C . ALA A 1 79 ? -5.252 1.855 3.524 1.00 96.88 79 ALA A C 1
ATOM 560 O O . ALA A 1 79 ? -5.830 2.814 2.996 1.00 96.88 79 ALA A O 1
ATOM 561 N N . CYS A 1 80 ? -5.774 1.090 4.478 1.00 97.25 80 CYS A N 1
ATOM 562 C CA . CYS A 1 80 ? -7.060 1.270 5.136 1.00 97.25 80 CYS A CA 1
ATOM 563 C C . CYS A 1 80 ? -6.846 1.407 6.642 1.00 97.25 80 CYS A C 1
ATOM 565 O O . CYS A 1 80 ? -6.035 0.689 7.226 1.00 97.25 80 CYS A O 1
ATOM 567 N N . LEU A 1 81 ? -7.548 2.348 7.265 1.00 97.25 81 LEU A N 1
ATOM 568 C CA . LEU A 1 81 ? -7.401 2.691 8.673 1.00 97.25 81 LEU A CA 1
ATOM 569 C C . LEU A 1 81 ? -8.654 2.339 9.474 1.00 97.25 81 LEU A C 1
ATOM 571 O O . LEU A 1 81 ? -9.769 2.530 8.986 1.00 97.25 81 LEU A O 1
ATOM 575 N N . ASN A 1 82 ? -8.451 1.903 10.724 1.00 96.75 82 ASN A N 1
ATOM 576 C CA . ASN A 1 82 ? -9.517 1.458 11.635 1.00 96.75 82 ASN A CA 1
ATOM 577 C C . ASN A 1 82 ? -10.470 0.452 10.961 1.00 96.75 82 ASN A C 1
ATOM 579 O O . ASN A 1 82 ? -11.687 0.646 10.938 1.00 96.75 82 ASN A O 1
ATOM 583 N N . VAL A 1 83 ? -9.894 -0.598 10.382 1.00 96.00 83 VAL A N 1
ATOM 584 C CA . VAL A 1 83 ? -10.614 -1.632 9.641 1.00 96.00 83 VAL A CA 1
ATOM 585 C C . VAL A 1 83 ? -11.490 -2.452 10.582 1.00 96.00 83 VAL A C 1
ATOM 587 O O . VAL A 1 83 ? -11.081 -2.854 11.671 1.00 96.00 83 VAL A O 1
ATOM 590 N N . THR A 1 84 ? -12.715 -2.721 10.159 1.00 94.81 84 THR A N 1
ATOM 591 C CA . THR A 1 84 ? -13.608 -3.664 10.819 1.00 94.81 84 THR A CA 1
ATOM 592 C C . THR A 1 84 ? -13.276 -5.079 10.339 1.00 94.81 84 THR A C 1
ATOM 594 O O . THR A 1 84 ? -13.939 -5.603 9.447 1.00 94.81 84 THR A O 1
ATOM 597 N N . ASP A 1 85 ? -12.244 -5.704 10.920 1.00 92.88 85 ASP A N 1
ATOM 598 C CA . ASP A 1 85 ? -11.785 -7.047 10.527 1.00 92.88 85 ASP A CA 1
ATOM 599 C C . ASP A 1 85 ? -12.376 -8.165 11.421 1.00 92.88 85 ASP A C 1
ATOM 601 O O . ASP A 1 85 ? -12.011 -8.290 12.597 1.00 92.88 85 ASP A O 1
ATOM 605 N N . PRO A 1 86 ? -13.249 -9.048 10.887 1.00 92.12 86 PRO A N 1
ATOM 606 C CA . PRO A 1 86 ? -13.775 -10.202 11.618 1.00 92.12 86 PRO A CA 1
ATOM 607 C C . PRO A 1 86 ? -12.710 -11.214 12.071 1.00 92.12 86 PRO A C 1
ATOM 609 O O . PRO A 1 86 ? -12.973 -11.995 12.989 1.00 92.12 86 PRO A O 1
ATOM 612 N N . ALA A 1 87 ? -11.533 -11.240 11.439 1.00 90.62 87 ALA A N 1
ATOM 613 C CA . ALA A 1 87 ? -10.405 -12.071 11.853 1.00 90.62 87 ALA A CA 1
ATOM 614 C C . ALA A 1 87 ? -9.656 -11.495 13.070 1.00 90.62 87 ALA A C 1
ATOM 616 O O . ALA A 1 87 ? -8.906 -12.225 13.727 1.00 90.62 87 ALA A O 1
ATOM 617 N N . LEU A 1 88 ? -9.906 -10.227 13.420 1.00 92.94 88 LEU A N 1
ATOM 618 C CA . LEU A 1 88 ? -9.325 -9.513 14.557 1.00 92.94 88 LEU A CA 1
ATOM 619 C C . LEU A 1 88 ? -10.420 -8.976 15.505 1.00 92.94 88 LEU A C 1
ATOM 621 O O . LEU A 1 88 ? -10.483 -7.776 15.768 1.00 92.94 88 LEU A O 1
ATOM 625 N N . PRO A 1 89 ? -11.266 -9.842 16.096 1.00 93.44 89 PRO A N 1
ATOM 626 C CA . PRO A 1 89 ? -12.454 -9.420 16.851 1.00 93.44 89 PRO A CA 1
ATOM 627 C C . PRO A 1 89 ? -12.149 -8.621 18.130 1.00 93.44 89 PRO A C 1
ATOM 629 O O . PRO A 1 89 ? -13.014 -7.906 18.631 1.00 93.44 89 PRO A O 1
ATOM 632 N N . ASP A 1 90 ? -10.931 -8.744 18.664 1.00 94.06 90 ASP A N 1
ATOM 633 C CA . ASP A 1 90 ? -10.463 -8.003 19.842 1.00 94.06 90 ASP A C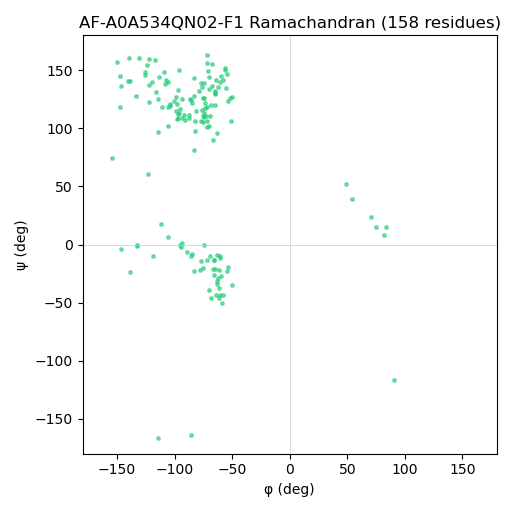A 1
ATOM 634 C C . ASP A 1 90 ? -9.717 -6.707 19.474 1.00 94.06 90 ASP A C 1
ATOM 636 O O . ASP A 1 90 ? -9.193 -6.020 20.357 1.00 94.06 90 ASP A O 1
ATOM 640 N N . CYS A 1 91 ? -9.599 -6.393 18.182 1.00 95.88 91 CYS A N 1
ATOM 641 C CA . CYS A 1 91 ? -8.994 -5.156 17.724 1.00 95.88 91 CYS A CA 1
ATOM 642 C C . CYS A 1 91 ? -10.032 -4.038 17.701 1.00 95.88 91 CYS A C 1
ATOM 644 O O . CYS A 1 91 ? -11.083 -4.152 17.076 1.00 95.88 91 CYS A O 1
ATOM 646 N N . ALA A 1 92 ? -9.732 -2.949 18.402 1.00 93.69 92 ALA A N 1
ATOM 647 C CA . ALA A 1 92 ? -10.599 -1.784 18.458 1.00 93.69 92 ALA A CA 1
ATOM 648 C C . ALA A 1 92 ? -9.999 -0.640 17.643 1.00 93.69 92 ALA A C 1
ATOM 650 O O . ALA A 1 92 ? -8.786 -0.407 17.694 1.00 93.69 92 ALA A O 1
ATOM 651 N N . ALA A 1 93 ? -10.868 0.102 16.954 1.00 95.19 93 ALA A N 1
ATOM 652 C CA . ALA A 1 93 ? -10.510 1.362 16.321 1.00 95.19 93 ALA A CA 1
ATOM 653 C C . ALA A 1 93 ? -9.890 2.329 17.336 1.00 95.19 93 ALA A C 1
ATOM 655 O O . ALA A 1 93 ? -10.230 2.336 18.522 1.00 95.19 93 ALA A O 1
ATOM 656 N N . GLN A 1 94 ? -8.958 3.147 16.859 1.00 95.31 94 GLN A N 1
ATOM 657 C CA . GLN A 1 94 ? -8.225 4.100 17.682 1.00 95.31 94 GLN A CA 1
ATOM 658 C C . GLN A 1 94 ? -8.234 5.475 17.032 1.00 95.31 94 GLN A C 1
ATOM 660 O O . GLN A 1 94 ? -8.417 5.626 15.824 1.00 95.31 94 GLN A O 1
ATOM 665 N N . ARG A 1 95 ? -7.972 6.510 17.831 1.00 97.50 95 ARG A N 1
ATOM 666 C CA . ARG A 1 95 ? -7.652 7.823 17.280 1.00 97.50 95 ARG A CA 1
ATOM 667 C C . ARG A 1 95 ? -6.256 7.793 16.660 1.00 97.50 95 ARG A C 1
ATOM 669 O O . ARG A 1 95 ? -5.264 7.643 17.373 1.00 97.50 95 ARG A O 1
ATOM 676 N N . ILE A 1 96 ? -6.170 8.039 15.357 1.00 97.44 96 ILE A N 1
ATOM 677 C CA . ILE A 1 96 ? -4.911 8.046 14.609 1.00 97.44 96 ILE A CA 1
ATOM 678 C C . ILE A 1 96 ? -4.516 9.493 14.327 1.00 97.44 96 ILE A C 1
ATOM 680 O O . ILE A 1 96 ? -5.248 10.255 13.700 1.00 97.44 96 ILE A O 1
ATOM 684 N N . VAL A 1 97 ? -3.342 9.897 14.806 1.00 97.88 97 VAL A N 1
ATOM 685 C CA . VAL A 1 97 ? -2.791 11.250 14.583 1.00 97.88 97 VAL A CA 1
ATOM 686 C C . VAL A 1 97 ? -1.478 11.250 13.825 1.00 97.88 97 VAL A C 1
ATOM 688 O O . VAL A 1 97 ? -0.978 12.307 13.451 1.00 97.88 97 VAL A O 1
ATOM 691 N N . PHE A 1 98 ? -0.895 10.073 13.640 1.00 96.19 98 PHE A N 1
ATOM 692 C CA . PHE A 1 98 ? 0.387 9.916 12.997 1.00 96.19 98 PHE A CA 1
ATOM 693 C C . PHE A 1 98 ? 0.406 8.609 12.223 1.00 96.19 98 PHE A C 1
ATOM 695 O O . PHE A 1 98 ? -0.025 7.574 12.725 1.00 96.19 98 PHE A O 1
ATOM 702 N N . PHE A 1 99 ? 0.947 8.685 11.017 1.00 95.31 99 PHE A N 1
ATOM 703 C CA . PHE A 1 99 ? 1.231 7.546 10.169 1.00 95.31 99 PHE A CA 1
ATOM 704 C C . PHE A 1 99 ? 2.566 7.791 9.476 1.00 95.31 99 PHE A C 1
ATOM 706 O O . PHE A 1 99 ? 2.882 8.921 9.073 1.00 95.31 99 PHE A O 1
ATOM 713 N N . ASP A 1 100 ? 3.363 6.741 9.356 1.00 95.69 100 ASP A N 1
ATOM 714 C CA . ASP A 1 100 ? 4.620 6.788 8.631 1.00 95.69 100 ASP A CA 1
ATOM 715 C C . ASP A 1 100 ? 4.900 5.443 7.979 1.00 95.69 100 ASP A C 1
ATOM 717 O O . ASP A 1 100 ? 4.604 4.387 8.537 1.00 95.69 100 ASP A O 1
ATOM 721 N N . VAL A 1 101 ? 5.503 5.512 6.799 1.00 94.44 101 VAL A N 1
ATOM 722 C CA . VAL A 1 101 ? 5.994 4.357 6.059 1.00 94.44 101 VAL A CA 1
ATOM 723 C C . VAL A 1 101 ? 7.502 4.485 6.014 1.00 94.44 101 VAL A C 1
ATOM 725 O O . VAL A 1 101 ? 8.038 5.514 5.591 1.00 94.44 101 VAL A O 1
ATOM 728 N N . ARG A 1 102 ? 8.196 3.443 6.472 1.00 94.06 102 ARG A N 1
ATOM 729 C CA . ARG A 1 102 ? 9.654 3.406 6.394 1.00 94.06 102 ARG A CA 1
ATOM 730 C C . ARG A 1 102 ? 10.067 3.371 4.932 1.00 94.06 102 ARG A C 1
ATOM 732 O O . ARG A 1 102 ? 9.605 2.527 4.175 1.00 94.06 102 ARG A O 1
ATOM 739 N N . ASN A 1 103 ? 10.976 4.260 4.575 1.00 96.31 103 ASN A N 1
ATOM 740 C CA . ASN A 1 103 ? 11.564 4.336 3.251 1.00 96.31 103 ASN A CA 1
ATOM 741 C C . ASN A 1 103 ? 13.057 4.638 3.402 1.00 96.31 103 ASN A C 1
ATOM 743 O O . ASN A 1 103 ? 13.499 5.108 4.455 1.00 96.31 103 ASN A O 1
ATOM 747 N N . PHE A 1 104 ? 13.838 4.363 2.367 1.00 96.12 104 PHE A N 1
ATOM 748 C CA . PHE A 1 104 ? 15.217 4.824 2.325 1.00 96.12 104 PHE A CA 1
ATOM 749 C C . PHE A 1 104 ? 15.271 6.343 2.096 1.00 96.12 104 PHE A C 1
ATOM 751 O O . PHE A 1 104 ? 14.295 6.957 1.674 1.00 96.12 104 PHE A O 1
ATOM 758 N N . GLU A 1 105 ? 16.421 6.959 2.368 1.00 95.94 105 GLU A N 1
ATOM 759 C CA . GLU A 1 105 ? 16.657 8.362 2.005 1.00 95.94 105 GLU A CA 1
ATOM 760 C C . GLU A 1 105 ? 16.525 8.561 0.486 1.00 95.94 105 GLU A C 1
ATOM 762 O O . GLU A 1 105 ? 16.986 7.685 -0.247 1.00 95.94 105 GLU A O 1
ATOM 767 N N . PRO A 1 106 ? 16.008 9.702 -0.016 1.00 95.38 106 PRO A N 1
ATOM 768 C CA . PRO A 1 106 ? 15.784 9.936 -1.451 1.00 95.38 106 PRO A CA 1
ATOM 769 C C . PRO A 1 106 ? 17.000 9.733 -2.363 1.00 95.38 106 PRO A C 1
ATOM 771 O O . PRO A 1 106 ? 16.861 9.508 -3.560 1.00 95.38 106 PRO A O 1
ATOM 774 N N . THR A 1 107 ? 18.208 9.829 -1.811 1.00 94.69 107 THR A N 1
ATOM 775 C CA . THR A 1 107 ? 19.473 9.631 -2.532 1.00 94.69 107 THR A CA 1
ATOM 776 C C . THR A 1 107 ? 19.962 8.180 -2.528 1.00 94.69 107 THR A C 1
ATOM 778 O O . THR A 1 107 ? 20.959 7.863 -3.178 1.00 94.69 107 THR A O 1
ATOM 781 N N . SER A 1 108 ? 19.300 7.291 -1.788 1.00 94.75 108 SER A N 1
ATOM 782 C CA . SER A 1 108 ? 19.662 5.882 -1.665 1.00 94.75 108 SER A CA 1
ATOM 783 C C . SER A 1 108 ? 19.103 5.059 -2.831 1.00 94.75 108 SER A C 1
ATOM 785 O O . SER A 1 108 ? 17.944 5.242 -3.198 1.00 94.75 108 SER A O 1
ATOM 787 N N . PRO A 1 109 ? 19.838 4.051 -3.339 1.00 88.50 109 PRO A N 1
ATOM 788 C CA . PRO A 1 109 ? 19.330 3.120 -4.353 1.00 88.50 109 PRO A CA 1
ATOM 789 C C . PRO A 1 109 ? 18.103 2.294 -3.934 1.00 88.50 109 PRO A C 1
ATOM 791 O O . PRO A 1 109 ? 17.561 1.568 -4.758 1.00 88.50 109 PRO A O 1
ATOM 794 N N . GLY A 1 110 ? 17.736 2.298 -2.649 1.00 90.38 110 GLY A N 1
ATOM 795 C CA . GLY A 1 110 ? 16.529 1.633 -2.149 1.00 90.38 110 GLY A CA 1
ATOM 796 C C . GLY A 1 110 ? 15.312 2.551 -2.040 1.00 90.38 110 GLY A C 1
ATOM 797 O O . GLY A 1 110 ? 14.265 2.082 -1.614 1.00 90.38 110 GLY A O 1
ATOM 798 N N . TYR A 1 111 ? 15.451 3.844 -2.346 1.00 96.06 111 TYR A N 1
ATOM 799 C CA . TYR A 1 111 ? 14.336 4.781 -2.268 1.00 96.06 111 TYR A CA 1
ATOM 800 C C . TYR A 1 111 ? 13.265 4.429 -3.289 1.00 96.06 111 TYR A C 1
ATOM 802 O O . TYR A 1 111 ? 13.566 4.278 -4.473 1.00 96.06 111 TYR A O 1
ATOM 810 N N . ASP A 1 112 ? 12.021 4.390 -2.826 1.00 97.25 112 ASP A N 1
ATOM 811 C CA . ASP A 1 112 ? 10.859 4.259 -3.691 1.00 97.25 112 ASP A CA 1
ATOM 812 C C . ASP A 1 112 ? 9.898 5.442 -3.468 1.00 97.25 112 ASP A C 1
ATOM 814 O O . ASP A 1 112 ? 9.470 5.679 -2.332 1.00 97.25 112 ASP A O 1
ATOM 818 N N . PRO A 1 113 ? 9.559 6.230 -4.504 1.00 97.44 113 PRO A N 1
ATOM 819 C CA . PRO A 1 113 ? 8.656 7.368 -4.352 1.00 97.44 113 PRO A CA 1
ATOM 820 C C . PRO A 1 113 ? 7.223 6.960 -3.984 1.00 97.44 113 PRO A C 1
ATOM 822 O O . PRO A 1 113 ? 6.540 7.739 -3.322 1.00 97.44 113 PRO A O 1
ATOM 825 N N . GLY A 1 114 ? 6.783 5.750 -4.333 1.00 97.88 114 GLY A N 1
ATOM 826 C CA . GLY A 1 114 ? 5.469 5.225 -3.987 1.00 97.88 114 GLY A CA 1
ATOM 827 C C . GLY A 1 114 ? 5.258 5.123 -2.476 1.00 97.88 114 GLY A C 1
ATOM 828 O O . GLY A 1 114 ? 4.202 5.504 -1.980 1.00 97.88 114 GLY A O 1
ATOM 829 N N . PHE A 1 115 ? 6.273 4.749 -1.689 1.00 97.94 115 PHE A N 1
ATOM 830 C CA . PHE A 1 115 ? 6.137 4.776 -0.222 1.00 97.94 115 PHE A CA 1
ATOM 831 C C . PHE A 1 115 ? 5.916 6.190 0.329 1.00 97.94 115 PHE A C 1
ATOM 833 O O . PHE A 1 115 ? 5.201 6.366 1.318 1.00 97.94 115 PHE A O 1
ATOM 840 N N . THR A 1 116 ? 6.515 7.206 -0.300 1.00 97.94 116 THR A N 1
ATOM 841 C CA . THR A 1 116 ? 6.261 8.607 0.061 1.00 97.94 116 THR A CA 1
ATOM 842 C C . THR A 1 116 ? 4.832 9.000 -0.304 1.00 97.94 116 THR A C 1
ATOM 844 O O . THR A 1 116 ? 4.137 9.548 0.546 1.00 97.94 116 THR A O 1
ATOM 847 N N . THR A 1 117 ? 4.368 8.647 -1.506 1.00 98.00 117 THR A N 1
ATOM 848 C CA . THR A 1 117 ? 2.991 8.904 -1.949 1.00 98.00 117 THR A CA 1
ATOM 849 C C . THR A 1 117 ? 1.961 8.242 -1.036 1.00 98.00 117 THR A C 1
ATOM 851 O O . THR A 1 117 ? 1.088 8.936 -0.528 1.00 98.00 117 THR A O 1
ATOM 854 N N . LEU A 1 118 ? 2.098 6.945 -0.736 1.00 98.06 118 LEU A N 1
ATOM 855 C CA . LEU A 1 118 ? 1.180 6.227 0.156 1.00 98.06 118 LEU A CA 1
ATOM 856 C C . LEU A 1 118 ? 1.118 6.883 1.540 1.00 98.06 118 LEU A C 1
ATOM 858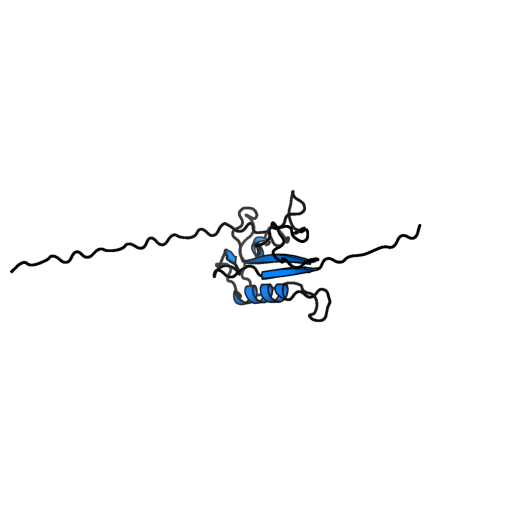 O O . LEU A 1 118 ? 0.045 7.069 2.111 1.00 98.06 118 LEU A O 1
ATOM 862 N N . ARG A 1 119 ? 2.273 7.273 2.088 1.00 97.94 119 ARG A N 1
ATOM 863 C CA . ARG A 1 119 ? 2.333 7.991 3.362 1.00 97.94 119 ARG A CA 1
ATOM 864 C C . ARG A 1 119 ? 1.583 9.320 3.306 1.00 97.94 119 ARG A C 1
ATOM 866 O O . ARG A 1 119 ? 0.887 9.645 4.267 1.00 97.94 119 ARG A O 1
ATOM 873 N N . ASP A 1 120 ? 1.747 10.088 2.237 1.00 97.81 120 ASP A N 1
ATOM 874 C CA . ASP A 1 120 ? 1.113 11.397 2.089 1.00 97.81 120 ASP A CA 1
ATOM 875 C C . ASP A 1 120 ? -0.407 11.267 1.893 1.00 97.81 120 ASP A C 1
ATOM 877 O O . ASP A 1 120 ? -1.163 12.012 2.518 1.00 97.81 120 ASP A O 1
ATOM 881 N N . GLU A 1 121 ? -0.862 10.269 1.130 1.00 97.50 121 GLU A N 1
ATOM 882 C CA . GLU A 1 121 ? -2.285 9.939 0.975 1.00 97.50 121 GLU A CA 1
ATOM 883 C C . GLU A 1 121 ? -2.926 9.552 2.308 1.00 97.50 121 GLU A C 1
ATOM 885 O O . GLU A 1 121 ? -3.983 10.073 2.663 1.00 97.50 121 GLU A O 1
ATOM 890 N N . VAL A 1 122 ? -2.263 8.702 3.100 1.00 97.69 122 VAL A N 1
ATOM 891 C CA . VAL A 1 122 ? -2.768 8.350 4.431 1.00 97.69 122 VAL A CA 1
ATOM 892 C C . VAL A 1 122 ? -2.792 9.566 5.350 1.00 97.69 122 VAL A C 1
ATOM 894 O O . VAL A 1 122 ? -3.782 9.800 6.040 1.00 97.69 122 VAL A O 1
ATOM 897 N N . ARG A 1 123 ? -1.735 10.385 5.349 1.00 97.94 123 ARG A N 1
ATOM 898 C CA . ARG A 1 123 ? -1.667 11.599 6.179 1.00 97.94 123 ARG A CA 1
ATOM 899 C C . ARG A 1 123 ? -2.737 12.625 5.824 1.00 97.94 123 ARG A C 1
ATOM 901 O O . ARG A 1 123 ? -3.162 13.349 6.719 1.00 97.94 123 ARG A O 1
ATOM 908 N N . ALA A 1 124 ? -3.202 12.666 4.578 1.00 96.50 124 ALA A N 1
ATOM 909 C CA . ALA A 1 124 ? -4.314 13.521 4.172 1.00 96.50 124 ALA A CA 1
ATOM 910 C C . ALA A 1 124 ? -5.656 13.116 4.817 1.00 96.50 124 ALA A C 1
ATOM 912 O O . ALA A 1 124 ? -6.545 13.958 4.931 1.00 96.50 124 ALA A O 1
ATOM 913 N N . MET A 1 125 ? -5.793 11.867 5.283 1.00 96.00 125 MET A N 1
ATOM 914 C CA . MET A 1 125 ? -6.956 11.395 6.049 1.00 96.00 125 MET A CA 1
ATOM 915 C C . MET A 1 125 ? -6.854 11.699 7.554 1.00 96.00 125 MET A C 1
ATOM 917 O O . MET A 1 125 ? -7.808 11.463 8.292 1.00 96.00 125 MET A O 1
ATOM 921 N N . LEU A 1 126 ? -5.704 12.188 8.036 1.00 97.44 126 LEU A N 1
ATOM 922 C CA . LEU A 1 126 ? -5.450 12.389 9.463 1.00 97.44 126 LEU A CA 1
ATOM 923 C C . LEU A 1 126 ? -5.731 13.836 9.919 1.00 97.44 126 LEU A C 1
ATOM 925 O O . LEU A 1 126 ? -5.506 14.782 9.163 1.00 97.44 126 LEU A O 1
ATOM 929 N N . PRO A 1 127 ? -6.133 14.046 11.192 1.00 97.88 127 PRO A N 1
ATOM 930 C CA . PRO A 1 127 ? -6.358 13.028 12.220 1.00 97.88 127 PRO A CA 1
ATOM 931 C C . PRO A 1 127 ? -7.658 12.249 11.992 1.00 97.88 127 PRO A C 1
ATOM 933 O O . PRO A 1 127 ? -8.692 12.849 11.717 1.00 97.88 127 PRO A O 1
ATOM 936 N N . LEU A 1 128 ? -7.610 10.934 12.203 1.00 97.62 128 LEU A N 1
ATOM 937 C CA . LEU A 1 128 ? -8.780 10.066 12.127 1.00 97.62 128 LEU A CA 1
ATOM 938 C C . LEU A 1 128 ? -9.324 9.809 13.544 1.00 97.62 128 LEU A C 1
ATOM 940 O O . LEU A 1 128 ? -8.569 9.328 14.399 1.00 97.62 128 LEU A O 1
ATOM 944 N N . PRO A 1 129 ? -10.583 10.163 13.855 1.00 97.50 129 PRO A N 1
ATOM 945 C CA . PRO A 1 129 ? -11.188 9.844 15.145 1.00 97.50 129 PRO A CA 1
ATOM 946 C C . PRO A 1 129 ? -11.500 8.342 15.258 1.00 97.50 129 PRO A C 1
ATOM 948 O O . PRO A 1 129 ? -11.716 7.666 14.261 1.00 97.50 129 PRO A O 1
ATOM 951 N N . GLU A 1 130 ? -11.588 7.825 16.486 1.00 95.62 130 GLU A N 1
ATOM 952 C CA . GLU A 1 130 ? -11.904 6.407 16.760 1.00 95.62 130 GLU A CA 1
ATOM 953 C C . GLU A 1 130 ? -13.321 5.982 16.341 1.00 95.62 130 GLU A C 1
ATOM 955 O O . GLU A 1 130 ? -13.617 4.797 16.301 1.00 95.62 130 GLU A O 1
ATOM 960 N N . THR A 1 131 ? -14.197 6.945 16.039 1.00 96.38 131 THR A N 1
ATOM 961 C CA . THR A 1 131 ? -15.553 6.710 15.521 1.00 96.38 131 THR A CA 1
ATOM 962 C C . THR A 1 131 ? -15.596 6.546 14.005 1.00 96.38 131 THR A C 1
ATOM 964 O O . THR A 1 131 ? -16.656 6.243 13.463 1.00 96.38 131 THR A O 1
ATOM 967 N N . GLU A 1 132 ? -14.493 6.825 13.307 1.00 95.81 132 GLU A N 1
ATOM 968 C CA . GLU A 1 132 ? -14.373 6.597 11.871 1.00 95.81 132 GLU A CA 1
ATOM 969 C C . GLU A 1 132 ? -13.642 5.279 11.619 1.00 95.81 132 GLU A C 1
ATOM 971 O O . GLU A 1 132 ? -12.543 5.050 12.130 1.00 95.81 132 GLU A O 1
ATOM 976 N N . HIS A 1 133 ? -14.284 4.437 10.814 1.00 95.00 133 HIS A N 1
ATOM 977 C CA . HIS A 1 133 ? -13.861 3.085 10.474 1.00 95.00 133 HIS A CA 1
ATOM 978 C C . HIS A 1 133 ? -13.703 2.941 8.965 1.00 95.00 133 HIS A C 1
ATOM 980 O O . HIS A 1 133 ? -14.287 3.722 8.208 1.00 95.00 133 HIS A O 1
ATOM 986 N N . ASP A 1 134 ? -12.943 1.924 8.561 1.00 95.25 134 ASP A N 1
ATOM 987 C CA . ASP A 1 134 ? -12.862 1.446 7.178 1.00 95.25 134 ASP A CA 1
ATOM 988 C C . ASP A 1 134 ? -12.504 2.556 6.177 1.00 95.25 134 ASP A C 1
ATOM 990 O O . ASP A 1 134 ? -13.048 2.629 5.078 1.00 95.25 134 ASP A O 1
ATOM 994 N N . ARG A 1 135 ? -11.593 3.457 6.575 1.00 96.19 135 ARG A N 1
ATOM 995 C CA . ARG A 1 135 ? -11.168 4.585 5.738 1.00 96.19 135 ARG A CA 1
ATOM 996 C C . ARG A 1 135 ? -9.954 4.209 4.914 1.00 96.19 135 ARG A C 1
ATOM 998 O O . ARG A 1 135 ? -8.865 4.053 5.467 1.00 96.19 135 ARG A O 1
ATOM 1005 N N . CYS A 1 136 ? -10.121 4.101 3.605 1.00 96.31 136 CYS A N 1
ATOM 1006 C CA . CYS A 1 136 ? -9.063 3.702 2.693 1.00 96.31 136 CYS A CA 1
ATOM 1007 C C . CYS A 1 136 ? -8.584 4.857 1.812 1.00 96.31 136 CYS A C 1
ATOM 1009 O O . CYS A 1 136 ? -9.343 5.710 1.356 1.00 96.31 136 CYS A O 1
ATOM 1011 N N . THR A 1 137 ? -7.298 4.815 1.471 1.00 96.81 137 THR A N 1
ATOM 1012 C CA . THR A 1 137 ? -6.683 5.669 0.429 1.00 96.81 137 THR A CA 1
ATOM 1013 C C . THR A 1 137 ? -7.401 5.592 -0.927 1.00 96.81 137 THR A C 1
ATOM 1015 O O . THR A 1 137 ? -7.295 6.512 -1.730 1.00 96.81 137 THR A O 1
ATOM 1018 N N . THR A 1 138 ? -8.187 4.538 -1.159 1.00 95.44 138 THR A N 1
ATOM 1019 C CA . THR A 1 138 ? -8.976 4.303 -2.374 1.00 95.44 138 THR A CA 1
ATOM 1020 C C . THR A 1 138 ? -10.438 4.774 -2.290 1.00 95.44 138 THR A C 1
ATOM 1022 O O . THR A 1 138 ? -11.152 4.648 -3.282 1.00 95.44 138 THR A O 1
ATOM 1025 N N . ASP A 1 139 ? -10.904 5.335 -1.162 1.00 90.19 139 ASP A N 1
ATOM 1026 C CA . ASP A 1 139 ? -12.322 5.693 -0.912 1.00 90.19 139 ASP A CA 1
ATOM 1027 C C . ASP A 1 139 ? -12.920 6.732 -1.889 1.00 90.19 139 ASP A C 1
ATOM 1029 O O . ASP A 1 139 ? -14.128 6.962 -1.893 1.00 90.19 139 ASP A O 1
ATOM 1033 N N . GLY A 1 140 ? -12.111 7.371 -2.737 1.00 83.31 140 GLY A N 1
ATOM 1034 C CA . GLY A 1 140 ? -12.546 8.306 -3.782 1.00 83.31 140 GLY A CA 1
ATOM 1035 C C . GLY A 1 140 ? -12.332 7.797 -5.210 1.00 83.31 140 GLY A C 1
ATOM 1036 O O . GLY A 1 140 ? -12.298 8.602 -6.141 1.00 83.31 140 GLY A O 1
ATOM 1037 N N . GLY A 1 141 ? -12.133 6.487 -5.394 1.00 86.19 141 GLY A N 1
ATOM 1038 C CA . GLY A 1 141 ? -11.792 5.897 -6.693 1.00 86.19 141 GLY A CA 1
ATOM 1039 C C . GLY A 1 141 ? -10.340 6.142 -7.113 1.00 86.19 141 GLY A C 1
ATOM 1040 O O . GLY A 1 141 ? -9.999 5.974 -8.284 1.00 86.19 141 GLY A O 1
ATOM 1041 N N . GLN A 1 142 ? -9.481 6.555 -6.176 1.00 91.00 142 GLN A N 1
ATOM 1042 C CA . GLN A 1 142 ? -8.040 6.603 -6.404 1.00 91.00 142 GLN A CA 1
ATOM 1043 C C . GLN A 1 142 ? -7.507 5.188 -6.642 1.00 91.00 142 GLN A C 1
ATOM 1045 O O . GLN A 1 142 ? -7.943 4.228 -6.005 1.00 91.00 142 GLN A O 1
ATOM 1050 N N . ALA A 1 143 ? -6.554 5.063 -7.562 1.00 93.56 143 ALA A N 1
ATOM 1051 C CA . ALA A 1 143 ? -5.839 3.811 -7.750 1.00 93.56 143 ALA A CA 1
ATOM 1052 C C . ALA A 1 143 ? -4.896 3.558 -6.558 1.00 93.56 143 ALA A C 1
ATOM 1054 O O . ALA A 1 143 ? -4.374 4.522 -5.996 1.00 93.56 143 ALA A O 1
ATOM 1055 N N . PRO A 1 144 ? -4.628 2.291 -6.196 1.00 96.88 144 PRO A N 1
ATOM 1056 C CA . PRO A 1 144 ? -3.548 1.968 -5.274 1.00 96.88 144 PRO A CA 1
ATOM 1057 C C . PRO A 1 144 ? -2.204 2.521 -5.769 1.00 96.88 144 PRO A C 1
ATOM 1059 O O . PRO A 1 144 ? -1.950 2.602 -6.974 1.00 96.88 144 PRO A O 1
ATOM 1062 N N . VAL A 1 145 ? -1.320 2.851 -4.835 1.00 97.88 145 VAL A N 1
ATOM 1063 C CA . VAL A 1 145 ? 0.015 3.369 -5.131 1.00 97.88 145 VAL A CA 1
ATOM 1064 C C . VAL A 1 145 ? 0.929 2.234 -5.578 1.00 97.88 145 VAL A C 1
ATOM 1066 O O . VAL A 1 145 ? 0.957 1.174 -4.961 1.00 97.88 145 VAL A O 1
ATOM 1069 N N . LEU A 1 146 ? 1.709 2.452 -6.635 1.00 97.69 146 LEU A N 1
ATOM 1070 C CA . LEU A 1 146 ? 2.669 1.463 -7.117 1.00 97.69 146 LEU A CA 1
ATOM 1071 C C . LEU A 1 146 ? 3.998 1.577 -6.357 1.00 97.69 146 LEU A C 1
ATOM 1073 O O . LEU A 1 146 ? 4.636 2.629 -6.381 1.00 97.69 146 LEU A O 1
ATOM 1077 N N . ILE A 1 147 ? 4.419 0.487 -5.718 1.00 97.75 147 ILE A N 1
ATOM 1078 C CA . ILE A 1 147 ? 5.735 0.324 -5.094 1.00 97.75 147 ILE A CA 1
ATOM 1079 C C . ILE A 1 147 ? 6.617 -0.502 -6.030 1.00 97.75 147 ILE A C 1
ATOM 1081 O O . ILE A 1 147 ? 6.266 -1.627 -6.383 1.00 97.75 147 ILE A O 1
ATOM 1085 N N . THR A 1 148 ? 7.774 0.027 -6.412 1.00 97.00 148 THR A N 1
ATOM 1086 C CA . THR A 1 1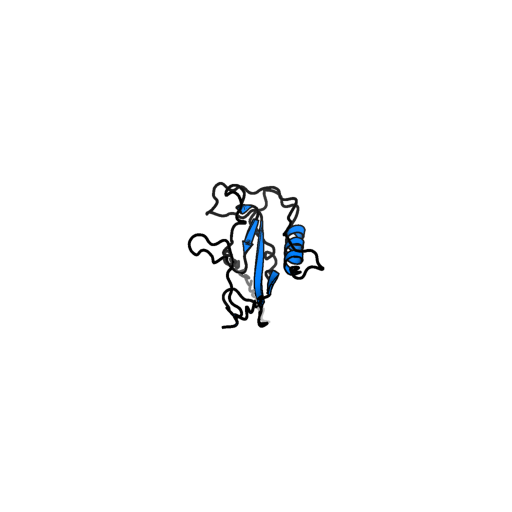48 ? 8.685 -0.609 -7.367 1.00 97.00 148 THR A CA 1
ATOM 1087 C C . THR A 1 148 ? 9.743 -1.435 -6.647 1.00 97.00 148 THR A C 1
ATOM 1089 O O . THR A 1 148 ? 10.497 -0.947 -5.804 1.00 97.00 148 THR A O 1
ATOM 1092 N N . VAL A 1 149 ? 9.848 -2.710 -7.015 1.00 94.94 149 VAL A N 1
ATOM 1093 C CA . VAL A 1 149 ? 10.846 -3.636 -6.475 1.00 94.94 149 VAL A CA 1
ATOM 1094 C C . VAL A 1 149 ? 11.806 -4.042 -7.595 1.00 94.94 149 VAL A C 1
ATOM 1096 O O . VAL A 1 149 ? 11.498 -4.961 -8.356 1.00 94.94 149 VAL A O 1
ATOM 1099 N N . PRO A 1 150 ? 12.979 -3.392 -7.723 1.00 92.69 150 PRO A N 1
ATOM 1100 C CA . PRO A 1 150 ? 13.949 -3.749 -8.751 1.00 92.69 150 PRO A CA 1
ATOM 1101 C C . PRO A 1 150 ? 14.588 -5.109 -8.455 1.00 92.69 150 PRO A C 1
ATOM 1103 O O . PRO A 1 150 ? 15.057 -5.369 -7.339 1.00 92.69 150 PRO A O 1
ATOM 1106 N N . LEU A 1 151 ? 14.681 -5.965 -9.472 1.00 88.81 151 LEU A N 1
ATOM 1107 C CA . LEU A 1 151 ? 15.381 -7.238 -9.366 1.00 88.81 151 LEU A CA 1
ATOM 1108 C C . LEU A 1 151 ? 16.894 -7.008 -9.383 1.00 88.81 151 LEU A C 1
ATOM 1110 O O . LEU A 1 151 ? 17.460 -6.389 -10.285 1.00 88.81 151 LEU A O 1
ATOM 1114 N N . ARG A 1 152 ? 17.586 -7.540 -8.372 1.00 82.00 152 ARG A N 1
ATOM 1115 C CA . ARG A 1 152 ? 19.051 -7.506 -8.308 1.00 82.00 152 ARG A CA 1
ATOM 1116 C C . ARG A 1 152 ? 19.620 -8.819 -8.816 1.00 82.00 152 ARG A C 1
ATOM 1118 O O . ARG A 1 152 ? 19.558 -9.836 -8.129 1.00 82.00 152 ARG A O 1
ATOM 1125 N N . PHE A 1 153 ? 20.240 -8.784 -9.989 1.00 72.12 153 PHE A N 1
ATOM 1126 C CA . PHE A 1 153 ? 21.027 -9.909 -10.479 1.00 72.12 153 PHE A CA 1
ATOM 1127 C C . PHE A 1 153 ? 22.372 -9.954 -9.753 1.00 72.12 153 PHE A C 1
ATOM 1129 O O . PHE A 1 153 ? 23.201 -9.055 -9.893 1.00 72.12 153 PHE A O 1
ATOM 1136 N N . VAL A 1 154 ? 22.601 -11.017 -8.984 1.00 66.56 154 VAL A N 1
ATOM 1137 C CA . VAL A 1 154 ? 23.914 -11.317 -8.407 1.00 66.56 154 VAL A CA 1
ATOM 1138 C C . VAL A 1 154 ? 24.498 -12.489 -9.188 1.00 66.56 154 VAL A C 1
ATOM 1140 O O . VAL A 1 154 ? 24.103 -13.633 -8.993 1.00 66.56 154 VAL A O 1
ATOM 1143 N N . SER A 1 155 ? 25.425 -12.203 -10.102 1.00 64.38 155 SER A N 1
ATOM 1144 C CA . SER A 1 155 ? 26.189 -13.237 -10.804 1.00 64.38 155 SER A CA 1
ATOM 1145 C C . SER A 1 155 ? 27.427 -13.589 -9.983 1.00 64.38 155 SER A C 1
ATOM 1147 O O . SER A 1 155 ? 28.362 -12.792 -9.910 1.00 64.38 155 SER A O 1
ATOM 1149 N N . SER A 1 156 ? 27.467 -14.779 -9.383 1.00 61.69 156 SER A N 1
ATOM 1150 C CA . SER A 1 156 ? 28.707 -15.358 -8.864 1.00 61.69 156 SER A CA 1
ATOM 1151 C C . SER A 1 156 ? 29.355 -16.208 -9.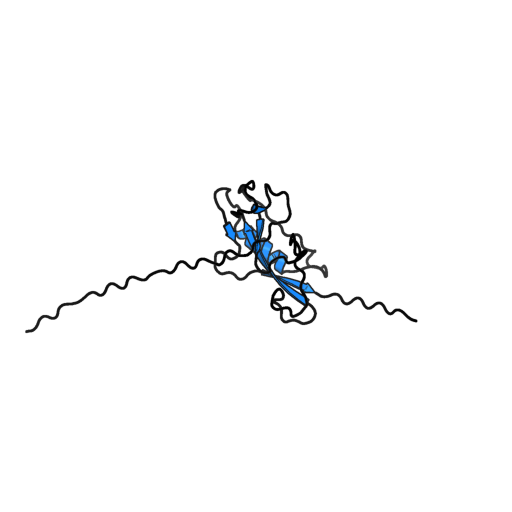958 1.00 61.69 156 SER A C 1
ATOM 1153 O O . SER A 1 156 ? 28.887 -17.291 -10.299 1.00 61.69 156 SER A O 1
ATOM 1155 N N . THR A 1 157 ? 30.452 -15.727 -10.542 1.00 59.66 157 THR A N 1
ATOM 1156 C CA . THR A 1 157 ? 31.297 -16.569 -11.399 1.00 59.66 157 THR A CA 1
ATOM 1157 C C . THR A 1 157 ? 32.040 -17.555 -10.508 1.00 59.66 157 THR A C 1
ATOM 1159 O O . THR A 1 157 ? 33.016 -17.190 -9.851 1.00 59.66 157 THR A O 1
ATOM 1162 N N . GLN A 1 158 ? 31.570 -18.797 -10.450 1.00 50.34 158 GLN A N 1
ATOM 1163 C CA . GLN A 1 158 ? 32.340 -19.886 -9.868 1.00 50.34 158 GLN A CA 1
ATOM 1164 C C . GLN A 1 158 ? 33.308 -20.386 -10.947 1.00 50.34 158 GLN A C 1
ATOM 1166 O O . GLN A 1 158 ? 32.912 -21.109 -11.857 1.00 50.34 158 GLN A O 1
ATOM 1171 N N . SER A 1 159 ? 34.560 -19.926 -10.896 1.00 53.88 159 SER A N 1
ATOM 1172 C CA . SER A 1 159 ? 35.632 -20.496 -11.715 1.00 53.88 159 SER A CA 1
ATOM 1173 C C . SER A 1 159 ? 35.852 -21.943 -11.275 1.00 53.88 159 SER A C 1
ATOM 1175 O O . SER A 1 159 ? 36.128 -22.182 -10.098 1.00 53.88 159 SER A O 1
ATOM 1177 N N . TYR A 1 160 ? 35.669 -22.877 -12.206 1.00 46.94 160 TYR A N 1
ATOM 1178 C CA . TYR A 1 160 ? 35.976 -24.299 -12.037 1.00 46.94 160 TYR A CA 1
ATOM 1179 C C . TYR A 1 160 ? 37.456 -24.569 -12.319 1.00 46.94 160 TYR A C 1
ATOM 1181 O O . TYR A 1 160 ? 38.010 -23.881 -13.210 1.00 46.94 160 TYR A O 1
#

Foldseek 3Di:
DDDDDDDDDDDDDDDDDPPDPPFQWAFPPDPLQARLQKTKGQQDFPPPPVRGDHRDDDQPDPSAAPDVDPQKGWGFIKMWGQEPDPVSPNHAAAFAADDADDADDPPDPGGWVLRVVRRVLVNVCPRDHSPDHGHMSCPPVDTGGITMGGHDDDDDPPDD

Secondary structure (DSSP, 8-state):
-PPPP--------------------EE-SS-TTTGGGEEEEESPP-BSTTS--B----TT-TTT----STTEEEEEEEEEES---TT-TT-----B---------TTSTT--HHHHHHHHHHHHTPSBPTT--SEETTTTSPPPEEEEEE----------